Protein AF-A0A927GXX3-F1 (afdb_monomer_lite)

Secondary structure (DSSP, 8-state):
---THHHHHHHH-TT---------TTTTHHHHHHHHHHHHHHHTTSTTHHHHHHHHHHTS-PPPTT-GGGG-TTSS-EEEEEEEE-TTS-EEEEEEEEES-HHHHHHHHHHHHHHHHHTT--S--SS--HHHHHHHHHHHHHHHHTT-EE-

Organism: NCBI:txid2760804

Foldseek 3Di:
DDDPVQVVCCVVPVPDPGDDDDDPPQVVCPVVVVVVVVVVVVQVVDPPSVVVVVVVVVPDPPPDCPDPLLQDFAHDKDKDKDWDADPVRHTPDMKIKIGTRVNVVVVQVVVVVVVCVVVVQFPDDDPDDPCNGHNPVRVQVSCVVRGIDID

Sequence (151 aa):
MPTVECREHPKSHPYLKNVNVYLAWFGVFGGVMGAYNKLQHLLYRIPGYRRVMSTLLRSIPIPQRKSPDVVARDKGPTLIRAEAYAATGKLLGACNLEGHNIYYYTGEIAAWTARQLQAGNIENYGVTCPLRAFGLPALKAAHEEFGFQLN

Radius of gyration: 20.99 Å; chains: 1; bounding box: 38×41×51 Å

Structure (mmCIF, N/CA/C/O backbone):
data_AF-A0A927GXX3-F1
#
_entry.id   AF-A0A927GXX3-F1
#
loop_
_atom_site.group_PDB
_atom_site.id
_atom_site.type_symbol
_atom_site.label_atom_id
_atom_site.label_alt_id
_atom_site.label_comp_id
_atom_site.label_asym_id
_atom_site.label_entity_id
_atom_site.label_seq_id
_atom_site.pdbx_PDB_ins_code
_atom_site.Cartn_x
_atom_site.Cartn_y
_atom_site.Cartn_z
_atom_site.occupancy
_atom_site.B_iso_or_equiv
_atom_site.auth_seq_id
_atom_site.auth_comp_id
_atom_site.auth_asym_id
_atom_site.auth_atom_id
_atom_site.pdbx_PDB_model_num
ATOM 1 N N . MET A 1 1 ? -13.604 -3.722 -9.058 1.00 31.50 1 MET A N 1
ATOM 2 C CA . MET A 1 1 ? -13.564 -4.900 -8.164 1.00 31.50 1 MET A CA 1
ATOM 3 C C . MET A 1 1 ? -13.015 -4.435 -6.824 1.00 31.50 1 MET A C 1
ATOM 5 O O . MET A 1 1 ? -12.035 -3.700 -6.869 1.00 31.50 1 MET A O 1
ATOM 9 N N . PRO A 1 2 ? -13.628 -4.773 -5.676 1.00 48.97 2 PRO A N 1
ATOM 10 C CA . PRO A 1 2 ? -13.022 -4.478 -4.378 1.00 48.97 2 PRO A CA 1
ATOM 11 C C . PRO A 1 2 ? -11.699 -5.246 -4.260 1.00 48.97 2 PRO A C 1
ATOM 13 O O . PRO A 1 2 ? -11.627 -6.413 -4.652 1.00 48.97 2 PRO A O 1
ATOM 16 N N . THR A 1 3 ? -10.646 -4.583 -3.789 1.00 54.19 3 THR A N 1
ATOM 17 C CA . THR A 1 3 ? -9.330 -5.199 -3.580 1.00 54.19 3 THR A CA 1
ATOM 18 C C . THR A 1 3 ? -9.394 -6.210 -2.434 1.00 54.19 3 THR A C 1
ATOM 20 O O . THR A 1 3 ? -10.270 -6.147 -1.570 1.00 54.19 3 THR A O 1
ATOM 23 N N . VAL A 1 4 ? -8.473 -7.178 -2.426 1.00 60.75 4 VAL A N 1
ATOM 24 C CA . VAL A 1 4 ? -8.409 -8.235 -1.396 1.00 60.75 4 VAL A CA 1
ATOM 25 C C . VAL A 1 4 ? -8.319 -7.674 0.031 1.00 60.75 4 VAL A C 1
ATOM 27 O O . VAL A 1 4 ? -8.884 -8.252 0.957 1.00 60.75 4 VAL A O 1
ATOM 30 N N . GLU A 1 5 ? -7.714 -6.499 0.196 1.00 58.75 5 GLU A N 1
ATOM 31 C CA . GLU A 1 5 ? -7.588 -5.778 1.468 1.00 58.75 5 GLU A CA 1
ATOM 32 C C . GLU A 1 5 ? -8.944 -5.364 2.065 1.00 58.75 5 GLU A C 1
ATOM 34 O O . GLU A 1 5 ? -9.129 -5.433 3.282 1.00 58.75 5 GLU A O 1
ATOM 39 N N . CYS A 1 6 ? -9.938 -5.044 1.222 1.00 55.78 6 CYS A N 1
ATOM 40 C CA . CYS A 1 6 ? -11.297 -4.705 1.659 1.00 55.78 6 CYS A CA 1
ATOM 41 C C . CYS A 1 6 ? -12.001 -5.866 2.383 1.00 55.78 6 CYS A C 1
ATOM 43 O O . CYS A 1 6 ? -12.972 -5.633 3.100 1.00 55.78 6 CYS A O 1
ATOM 45 N N . ARG A 1 7 ? -11.550 -7.116 2.195 1.00 59.25 7 ARG A N 1
ATOM 46 C CA . ARG A 1 7 ? -12.126 -8.298 2.862 1.00 59.25 7 ARG A CA 1
ATOM 47 C C . ARG A 1 7 ? -11.442 -8.656 4.178 1.00 59.25 7 ARG A C 1
ATOM 49 O O . ARG A 1 7 ? -12.069 -9.305 5.012 1.00 59.25 7 ARG A O 1
ATOM 56 N N . GLU A 1 8 ? -10.189 -8.254 4.370 1.00 61.84 8 GLU A N 1
ATOM 57 C CA . GLU A 1 8 ? -9.392 -8.669 5.532 1.00 61.84 8 GLU A CA 1
ATOM 58 C C . GLU A 1 8 ? -9.396 -7.628 6.657 1.00 61.84 8 GLU A C 1
ATOM 60 O O . GLU A 1 8 ? -9.459 -8.006 7.827 1.00 61.84 8 GLU A O 1
ATOM 65 N N . HIS A 1 9 ? -9.436 -6.330 6.340 1.00 59.00 9 HIS A N 1
ATOM 66 C CA . HIS A 1 9 ? -9.528 -5.276 7.360 1.00 59.00 9 HIS A CA 1
ATOM 67 C C . HIS A 1 9 ? -10.752 -5.393 8.289 1.00 59.00 9 HIS A C 1
ATOM 69 O O . HIS A 1 9 ? -10.576 -5.253 9.499 1.00 59.00 9 HIS A O 1
ATOM 75 N N . PRO A 1 10 ? -11.969 -5.705 7.799 1.00 61.00 10 PRO A N 1
ATOM 76 C CA . PRO A 1 10 ? -13.133 -5.872 8.673 1.00 61.00 10 PRO A CA 1
ATOM 77 C C . PRO A 1 10 ? -12.999 -7.033 9.669 1.00 61.00 10 PRO A C 1
ATOM 79 O O . PRO A 1 10 ? -13.603 -6.996 10.737 1.00 61.00 10 PRO A O 1
ATOM 82 N N . LYS A 1 11 ? -12.201 -8.063 9.347 1.00 66.50 11 LYS A N 1
ATOM 83 C CA . LYS A 1 11 ? -11.976 -9.211 10.241 1.00 66.50 11 LYS A CA 1
ATOM 84 C C . LYS A 1 11 ? -11.026 -8.877 11.390 1.00 66.50 11 LYS A C 1
ATOM 86 O O . LYS A 1 11 ? -11.186 -9.423 12.474 1.00 66.50 11 LYS A O 1
ATOM 91 N N . SER A 1 12 ? -10.041 -8.008 11.158 1.00 66.44 12 SER A N 1
ATOM 92 C CA . SER A 1 12 ? -9.096 -7.560 12.191 1.00 66.44 12 SER A CA 1
ATOM 93 C C . SER A 1 12 ? -9.583 -6.323 12.953 1.00 66.44 12 SER A C 1
ATOM 95 O O . SER A 1 12 ? -9.179 -6.114 14.091 1.00 66.44 12 SER A O 1
ATOM 97 N N . HIS A 1 13 ? -10.470 -5.524 12.353 1.00 71.69 13 HIS A N 1
ATOM 98 C CA . HIS A 1 13 ? -10.991 -4.278 12.912 1.00 71.69 13 HIS A CA 1
ATOM 99 C C . HIS A 1 13 ? -12.522 -4.228 12.744 1.00 71.69 13 HIS A C 1
ATOM 101 O O . HIS A 1 13 ? -13.021 -3.594 11.814 1.00 71.69 13 HIS A O 1
ATOM 107 N N . PRO A 1 14 ? -13.303 -4.867 13.632 1.00 73.00 14 PRO A N 1
ATOM 108 C CA . PRO A 1 14 ? -14.755 -5.020 13.459 1.00 73.00 14 PRO A CA 1
ATOM 109 C C . PRO A 1 14 ? -15.542 -3.696 13.480 1.00 73.00 14 PRO A C 1
ATOM 111 O O . PRO A 1 14 ? -16.702 -3.647 13.080 1.00 73.00 14 PRO A O 1
ATOM 114 N N . TYR A 1 15 ? -14.918 -2.605 13.924 1.00 76.31 15 TYR A N 1
ATOM 115 C CA . TYR A 1 15 ? -15.481 -1.253 13.907 1.00 76.31 15 TYR A CA 1
ATOM 116 C C . TYR A 1 15 ? -15.310 -0.522 12.561 1.00 76.31 15 TYR A C 1
ATOM 118 O O . TYR A 1 15 ? -15.921 0.531 12.359 1.00 76.31 15 TYR A O 1
ATOM 126 N N . LEU A 1 16 ? -14.510 -1.056 11.628 1.00 77.19 16 LEU A N 1
ATOM 127 C CA . LEU A 1 16 ? -14.378 -0.521 10.272 1.00 77.19 16 LEU A CA 1
ATOM 128 C C . LEU A 1 16 ? -15.623 -0.876 9.454 1.00 77.19 16 LEU A C 1
ATOM 130 O O . LEU A 1 16 ? -15.811 -2.011 9.026 1.00 77.19 16 LEU A O 1
ATOM 134 N N . LYS A 1 17 ? -16.475 0.125 9.219 1.00 79.56 17 LYS A N 1
ATOM 135 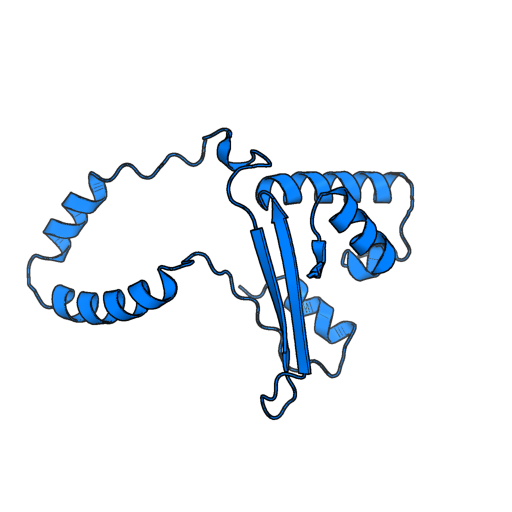C CA . LYS A 1 17 ? -17.709 -0.045 8.437 1.00 79.56 17 LYS A CA 1
ATOM 136 C C . LYS A 1 17 ? -17.451 -0.116 6.935 1.00 79.56 17 LYS A C 1
ATOM 138 O O . LYS A 1 17 ? -18.119 -0.871 6.242 1.00 79.56 17 LYS A O 1
ATOM 143 N N . ASN A 1 18 ? -16.506 0.685 6.442 1.00 80.50 18 ASN A N 1
ATOM 144 C CA . ASN A 1 18 ? -16.216 0.832 5.019 1.00 80.50 18 ASN A CA 1
ATOM 145 C C . ASN A 1 18 ? -14.703 0.899 4.798 1.00 80.50 18 ASN A C 1
ATOM 147 O O . ASN A 1 18 ? -14.007 1.611 5.520 1.00 80.50 18 ASN A O 1
ATOM 151 N N . VAL A 1 19 ? -14.217 0.206 3.767 1.00 81.75 19 VAL A N 1
ATOM 152 C CA . VAL A 1 19 ? -12.834 0.296 3.282 1.00 81.75 19 VAL A CA 1
ATOM 153 C C . VAL A 1 19 ? -12.898 0.606 1.796 1.00 81.75 19 VAL A C 1
ATOM 155 O O . VAL A 1 19 ? -13.336 -0.228 1.004 1.00 81.75 19 VAL A O 1
ATOM 158 N N . ASN A 1 20 ? -12.482 1.814 1.429 1.00 83.31 20 ASN A N 1
ATOM 159 C CA . ASN A 1 20 ? -12.490 2.277 0.048 1.00 83.31 20 ASN A CA 1
ATOM 160 C C . ASN A 1 20 ? -11.054 2.349 -0.464 1.00 83.31 20 ASN A C 1
ATOM 162 O O . ASN A 1 20 ? -10.208 2.966 0.178 1.00 83.31 20 ASN A O 1
ATOM 166 N N . VAL A 1 21 ? -10.796 1.746 -1.623 1.00 82.31 21 VAL A N 1
ATOM 167 C CA . VAL A 1 21 ? -9.486 1.788 -2.279 1.00 82.31 21 VAL A CA 1
ATOM 168 C C . VAL A 1 21 ? -9.628 2.503 -3.607 1.00 82.31 21 VAL A C 1
ATOM 170 O O . VAL A 1 21 ? -10.459 2.141 -4.443 1.00 82.31 21 VAL A O 1
ATOM 173 N N . TYR A 1 22 ? -8.802 3.525 -3.790 1.00 81.50 22 TYR A N 1
ATOM 174 C CA . TYR A 1 22 ? -8.790 4.353 -4.981 1.00 81.50 22 TYR A CA 1
ATOM 175 C C . TYR A 1 22 ? -7.434 4.227 -5.662 1.00 81.50 22 TYR A C 1
ATOM 177 O O . TYR A 1 22 ? -6.396 4.341 -5.016 1.00 81.50 22 TYR A O 1
ATOM 185 N N . LEU A 1 23 ? -7.442 4.017 -6.978 1.00 78.19 23 LEU A N 1
ATOM 186 C CA . LEU A 1 23 ? -6.232 4.076 -7.786 1.00 78.19 23 LEU A CA 1
ATOM 187 C C . LEU A 1 23 ? -6.166 5.447 -8.453 1.00 78.19 23 LEU A C 1
ATOM 189 O O . LEU A 1 23 ? -6.941 5.746 -9.365 1.00 78.19 23 LEU A O 1
ATOM 193 N N . ALA A 1 24 ? -5.230 6.280 -8.009 1.00 66.50 24 ALA A N 1
ATOM 194 C CA . ALA A 1 24 ? -4.996 7.593 -8.590 1.00 66.50 24 ALA A CA 1
ATOM 195 C C . ALA A 1 2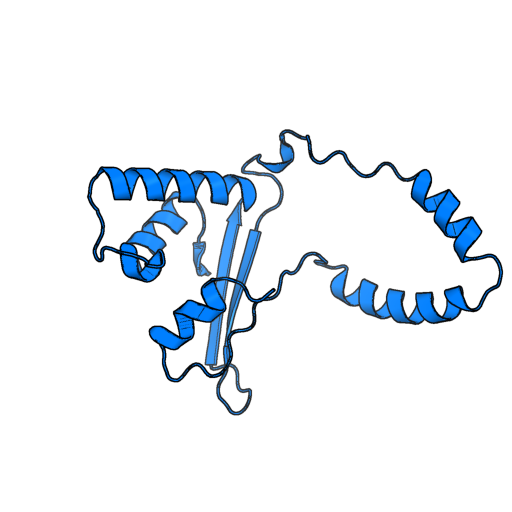4 ? -4.199 7.475 -9.902 1.00 66.50 24 ALA A C 1
ATOM 197 O O . ALA A 1 24 ? -3.080 7.963 -10.001 1.00 66.50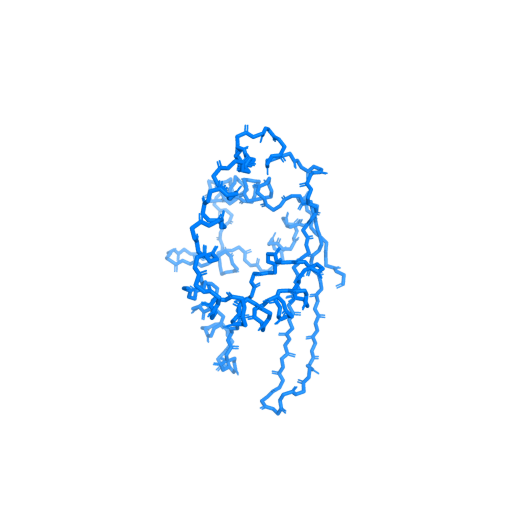 24 ALA A O 1
ATOM 198 N N . TRP A 1 25 ? -4.761 6.833 -10.935 1.00 57.84 25 TRP A N 1
ATOM 199 C CA . TRP A 1 25 ? -4.121 6.807 -12.262 1.00 57.84 25 TRP A CA 1
ATOM 200 C C . TRP A 1 25 ? -3.955 8.244 -12.790 1.00 57.84 25 TRP A C 1
ATOM 202 O O . TRP A 1 25 ? -2.929 8.598 -13.357 1.00 57.84 25 TRP A O 1
ATOM 212 N N . PHE A 1 26 ? -4.916 9.133 -12.550 1.00 51.47 26 PHE A N 1
ATOM 213 C CA . PHE A 1 26 ? -4.934 10.411 -13.261 1.00 51.47 26 PHE A CA 1
ATOM 214 C C . PHE A 1 26 ? -3.973 11.488 -12.741 1.00 51.47 26 PHE A C 1
ATOM 216 O O . PHE A 1 26 ? -3.817 12.486 -13.436 1.00 51.47 26 PHE A O 1
ATOM 223 N N . GLY A 1 27 ? -3.307 11.326 -11.591 1.00 58.69 27 GLY A N 1
ATOM 224 C CA . GLY A 1 27 ? -2.400 12.356 -11.057 1.00 58.69 27 GLY A CA 1
ATOM 225 C C . GLY A 1 27 ? -2.998 13.777 -11.144 1.00 58.69 27 GLY A C 1
ATOM 226 O O . GLY A 1 27 ? -4.166 13.990 -10.815 1.00 58.69 27 GLY A O 1
ATOM 227 N N . VAL A 1 28 ? -2.233 14.735 -11.683 1.00 51.19 28 VAL A N 1
ATOM 228 C CA . VAL A 1 28 ? -2.651 16.141 -11.921 1.00 51.19 28 VAL A CA 1
ATOM 229 C C . VAL A 1 28 ? -3.838 16.267 -12.900 1.00 51.19 28 VAL A C 1
ATOM 231 O O . VAL A 1 28 ? -4.565 17.259 -12.893 1.00 51.19 28 VAL A O 1
ATOM 234 N N . PHE A 1 29 ? -4.102 15.247 -13.719 1.00 47.81 29 PHE A N 1
ATOM 235 C CA . PHE A 1 29 ? -5.222 15.225 -14.661 1.00 47.81 29 PHE A CA 1
ATOM 236 C C . PHE A 1 29 ? -6.557 14.823 -14.027 1.00 47.81 29 PHE A C 1
ATOM 238 O O . PHE A 1 29 ? -7.571 14.883 -14.714 1.00 47.81 29 PHE A O 1
ATOM 245 N N . GLY A 1 30 ? -6.617 14.464 -12.738 1.00 52.78 30 GLY A N 1
ATOM 246 C CA . GLY A 1 30 ? -7.885 14.121 -12.074 1.00 52.78 30 GLY A CA 1
ATOM 247 C C . GLY A 1 30 ? -8.932 15.242 -12.165 1.00 52.78 30 GLY A C 1
ATOM 248 O O . GLY A 1 30 ? -10.088 14.990 -12.506 1.00 52.78 30 GLY A O 1
ATOM 249 N N . GLY A 1 31 ? -8.510 16.497 -11.966 1.00 56.12 31 GLY A N 1
ATOM 250 C CA . GLY A 1 31 ? -9.367 17.674 -12.165 1.00 56.12 31 GLY A CA 1
ATOM 251 C C . GLY A 1 31 ? -9.671 17.959 -13.642 1.00 56.12 31 GLY A C 1
ATOM 252 O O . GLY A 1 31 ? -10.804 18.292 -13.996 1.00 56.12 31 GLY A O 1
ATOM 253 N N . VAL A 1 32 ? -8.683 17.754 -14.522 1.00 55.62 32 VAL A N 1
ATOM 254 C CA . VAL A 1 32 ? -8.820 17.936 -15.979 1.00 55.62 32 VAL A CA 1
ATOM 255 C C . VAL A 1 32 ? -9.823 16.945 -16.569 1.00 55.62 32 VAL A C 1
ATOM 257 O O . VAL A 1 32 ? -10.606 17.315 -17.439 1.00 55.62 32 VAL A O 1
ATOM 260 N N . MET A 1 33 ? -9.876 15.714 -16.059 1.00 54.53 33 MET A N 1
ATOM 261 C CA . MET A 1 33 ? -10.776 14.675 -16.556 1.00 54.53 33 MET A CA 1
ATOM 262 C C . MET A 1 33 ? -12.245 14.967 -16.226 1.00 54.53 33 MET A C 1
ATOM 264 O O . MET A 1 33 ? -13.132 14.689 -17.033 1.00 54.53 33 MET A O 1
ATOM 268 N N . GLY A 1 34 ? -12.515 15.604 -15.080 1.00 59.97 34 GLY A N 1
ATOM 269 C CA . GLY A 1 34 ? -13.855 16.082 -14.728 1.00 59.97 34 GLY A CA 1
ATOM 270 C C . GLY A 1 34 ? -14.360 17.185 -15.668 1.00 59.97 34 GLY A C 1
ATOM 271 O O . GLY A 1 34 ? -15.513 17.151 -16.105 1.00 59.97 34 GLY A O 1
ATOM 272 N N . ALA A 1 35 ? -13.490 18.134 -16.029 1.00 62.97 35 ALA A N 1
ATOM 273 C CA . ALA A 1 35 ? -13.799 19.176 -17.011 1.00 62.97 35 ALA A CA 1
ATOM 274 C C . ALA A 1 35 ? -13.915 18.608 -18.438 1.00 62.97 35 ALA A C 1
ATOM 276 O O . ALA A 1 35 ? -14.845 18.953 -19.171 1.00 62.97 35 ALA A O 1
ATOM 277 N N . TYR A 1 36 ? -13.027 17.679 -18.801 1.00 64.94 36 TYR A N 1
ATOM 278 C CA . TYR A 1 36 ? -13.043 16.978 -20.081 1.00 64.94 36 TYR A CA 1
ATOM 279 C C . TYR A 1 36 ? -14.346 16.208 -20.282 1.00 64.94 36 TYR A C 1
ATOM 281 O O . TYR A 1 36 ? -14.971 16.378 -21.318 1.00 64.94 36 TYR A O 1
ATOM 289 N N . ASN A 1 37 ? -14.831 15.451 -19.292 1.00 60.50 37 ASN A N 1
ATOM 290 C CA . ASN A 1 37 ? -16.083 14.692 -19.416 1.00 60.50 37 ASN A CA 1
ATOM 291 C C . ASN A 1 37 ? -17.302 15.592 -19.687 1.00 60.50 37 ASN A C 1
ATOM 293 O O . ASN A 1 37 ? -18.160 15.246 -20.503 1.00 60.50 37 ASN A O 1
ATOM 297 N N . LYS A 1 38 ? -17.368 16.774 -19.056 1.00 66.06 38 LYS A N 1
ATOM 298 C CA . LYS A 1 38 ? -18.426 17.762 -19.333 1.00 66.06 38 LYS A CA 1
ATOM 299 C C . LYS A 1 38 ? -18.332 18.298 -20.763 1.00 66.06 38 LYS A C 1
ATOM 301 O O . LYS A 1 38 ? -19.347 18.394 -21.450 1.00 66.06 38 LYS A O 1
ATOM 306 N N . LEU A 1 39 ? -17.118 18.590 -21.229 1.00 70.12 39 LEU A N 1
ATOM 307 C CA . LEU A 1 39 ? -16.863 19.064 -22.590 1.00 70.12 39 LEU A CA 1
ATOM 308 C C . LEU A 1 39 ? -17.133 17.972 -23.642 1.00 70.12 39 LEU A C 1
ATOM 310 O O . LEU A 1 39 ? -17.707 18.235 -24.696 1.00 70.12 39 LEU A O 1
ATOM 314 N N . GLN A 1 40 ? -16.785 16.726 -23.335 1.00 66.19 40 GLN A N 1
ATOM 315 C CA . GLN A 1 40 ? -16.955 15.571 -24.208 1.00 66.19 40 GLN A CA 1
ATOM 316 C C . GLN A 1 40 ? -18.439 15.286 -24.470 1.00 66.19 40 GLN A C 1
ATOM 318 O O . GLN A 1 40 ? -18.819 14.969 -25.595 1.00 66.19 40 GLN A O 1
ATOM 323 N N . HIS A 1 41 ? -19.300 15.476 -23.465 1.00 65.81 41 HIS A N 1
ATOM 324 C CA . HIS A 1 41 ? -20.749 15.333 -23.617 1.00 65.81 41 HIS A CA 1
ATOM 325 C C . HIS A 1 41 ? -21.355 16.373 -24.582 1.00 65.81 41 HIS A C 1
ATOM 327 O O . HIS A 1 41 ? -22.316 16.077 -25.293 1.00 65.81 41 HIS A O 1
ATOM 333 N N . LEU A 1 42 ? -20.785 17.582 -24.650 1.00 71.06 42 LEU A N 1
ATOM 334 C CA . LEU A 1 42 ? -21.150 18.591 -25.652 1.00 71.06 42 LEU A CA 1
ATOM 335 C C . LEU A 1 42 ? -20.634 18.218 -27.047 1.00 71.06 42 LEU A C 1
ATOM 337 O O . LEU A 1 42 ? -21.378 18.305 -28.020 1.00 71.06 42 LEU A O 1
ATOM 341 N N . LEU A 1 43 ? -19.394 17.737 -27.144 1.00 69.81 43 LEU A N 1
ATOM 342 C CA . LEU A 1 43 ? -18.772 17.362 -28.417 1.00 69.81 43 LEU A CA 1
ATOM 343 C C . LEU A 1 43 ? -19.430 16.135 -29.068 1.00 69.81 43 LEU A C 1
ATOM 345 O O . LEU A 1 43 ? -19.549 16.077 -30.290 1.00 69.81 43 LEU A O 1
ATOM 349 N N . TYR A 1 44 ? -19.943 15.184 -28.279 1.00 70.81 44 TYR A N 1
ATOM 350 C CA . TYR A 1 44 ? -20.682 14.026 -28.801 1.00 70.81 44 TYR A CA 1
ATOM 351 C C . TYR A 1 44 ? -22.023 14.374 -29.459 1.00 70.81 44 TYR A C 1
ATOM 353 O O . TYR A 1 44 ? -22.554 13.540 -30.193 1.00 70.81 44 TYR A O 1
ATOM 361 N N . ARG A 1 45 ? -22.564 15.579 -29.233 1.00 74.00 45 ARG A N 1
ATOM 362 C CA . ARG A 1 45 ? -23.768 16.061 -29.928 1.00 74.00 45 ARG A CA 1
ATOM 363 C C . ARG A 1 45 ? -23.484 16.542 -31.353 1.00 74.00 45 ARG A C 1
ATOM 365 O O . ARG A 1 45 ? -24.431 16.746 -32.105 1.00 74.00 45 ARG A O 1
ATOM 372 N N . ILE A 1 46 ? -22.214 16.697 -31.738 1.00 78.19 46 ILE A N 1
ATOM 373 C CA . ILE A 1 46 ? -21.828 17.114 -33.088 1.00 78.19 46 ILE A CA 1
ATOM 374 C C . ILE A 1 46 ? -21.814 15.880 -34.011 1.00 78.19 46 ILE A C 1
ATOM 376 O O . ILE A 1 46 ? -21.015 14.956 -33.796 1.00 78.19 46 ILE A O 1
ATOM 380 N N . PRO A 1 47 ? -22.666 15.829 -35.052 1.00 67.75 47 PRO A N 1
ATOM 381 C CA . PRO A 1 47 ? -22.658 14.725 -36.003 1.00 67.75 47 PRO A CA 1
ATOM 382 C C . PRO A 1 47 ? -21.299 14.648 -36.717 1.00 67.75 47 PRO A C 1
ATOM 384 O O . PRO A 1 47 ? -20.768 15.645 -37.191 1.00 67.75 47 PRO A O 1
ATOM 387 N N . GLY A 1 48 ? -20.705 13.452 -36.759 1.00 76.44 48 GLY A N 1
ATOM 388 C CA . GLY A 1 48 ? -19.392 13.207 -37.379 1.00 76.44 48 GLY A CA 1
ATOM 389 C C . GLY A 1 48 ? -18.187 13.259 -36.429 1.00 76.44 48 GLY A C 1
ATOM 390 O O . GLY A 1 48 ? -17.154 12.667 -36.747 1.00 76.44 48 GLY A O 1
ATOM 391 N N . TYR A 1 49 ? -18.328 13.829 -35.224 1.00 77.38 49 TYR A N 1
ATOM 392 C CA . TYR A 1 49 ? -17.242 13.927 -34.233 1.00 77.38 49 TYR A CA 1
ATOM 393 C C . TYR A 1 49 ? -16.618 12.565 -33.892 1.00 77.38 49 TYR A C 1
ATOM 395 O O . TYR A 1 49 ? -15.396 12.413 -33.880 1.00 77.38 49 TYR A O 1
ATOM 403 N N . ARG A 1 50 ? -17.452 11.531 -33.702 1.00 68.00 50 ARG A N 1
ATOM 404 C CA . ARG A 1 50 ? -16.988 10.162 -33.412 1.00 68.00 50 ARG A CA 1
ATOM 405 C C . ARG A 1 50 ? -16.060 9.604 -34.492 1.00 68.00 50 ARG A C 1
ATOM 407 O O . ARG A 1 50 ? -15.095 8.928 -34.154 1.00 68.00 50 ARG A O 1
ATOM 414 N N . ARG A 1 51 ? -16.336 9.896 -35.767 1.00 76.69 51 ARG A N 1
ATOM 415 C CA . ARG A 1 51 ? -15.587 9.357 -36.914 1.00 76.69 51 ARG A CA 1
ATOM 416 C C . ARG A 1 51 ? -14.229 10.039 -37.064 1.00 76.69 51 ARG A C 1
ATOM 418 O O . ARG A 1 51 ? -13.222 9.368 -37.295 1.00 76.69 51 ARG A O 1
ATOM 425 N N . VAL A 1 52 ? -14.192 11.355 -36.856 1.00 79.69 52 VAL A N 1
ATOM 426 C CA . VAL A 1 52 ? -12.944 12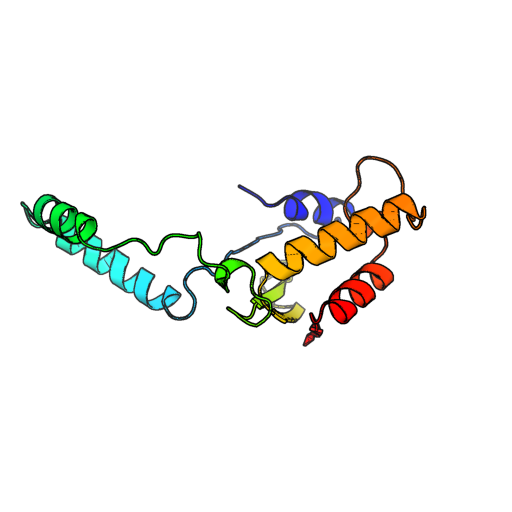.129 -36.821 1.00 79.69 52 VAL A CA 1
ATOM 427 C C . VAL A 1 52 ? -12.080 11.665 -35.650 1.00 79.69 52 VAL A C 1
ATOM 429 O O . VAL A 1 52 ? -10.925 11.297 -35.847 1.00 79.69 52 VAL A O 1
ATOM 432 N N . MET A 1 53 ? -12.660 11.564 -34.451 1.00 76.38 53 MET A N 1
ATOM 433 C CA . MET A 1 53 ? -11.907 11.188 -33.257 1.00 76.38 53 MET A CA 1
ATOM 434 C C . MET A 1 53 ? -11.399 9.741 -33.311 1.00 76.38 53 MET A C 1
ATOM 436 O O . MET A 1 53 ? -10.256 9.484 -32.952 1.00 76.38 53 MET A O 1
ATOM 440 N N . SER A 1 54 ? -12.182 8.795 -33.845 1.00 74.25 54 SER A N 1
ATOM 441 C CA . SER A 1 54 ? -11.713 7.415 -34.037 1.00 74.25 54 SER A CA 1
ATOM 442 C C . SER A 1 54 ? -10.542 7.305 -35.012 1.00 74.25 54 SER A C 1
ATOM 444 O O . SER A 1 54 ? -9.731 6.394 -34.890 1.00 74.25 54 SER A O 1
ATOM 446 N N . THR A 1 55 ? -10.452 8.218 -35.981 1.00 79.56 55 THR A N 1
ATOM 447 C CA . THR A 1 55 ? -9.348 8.247 -36.947 1.00 79.56 55 THR A CA 1
ATOM 448 C C . THR A 1 55 ? -8.105 8.852 -36.301 1.00 79.56 55 THR A C 1
ATOM 450 O O . THR A 1 55 ? -7.031 8.268 -36.391 1.00 79.56 55 THR A O 1
ATOM 453 N N . LEU A 1 56 ? -8.276 9.947 -35.552 1.00 77.25 56 LEU A N 1
ATOM 454 C CA . LEU A 1 56 ? -7.199 10.616 -34.820 1.00 77.25 56 LEU A CA 1
ATOM 455 C C . LEU A 1 56 ? -6.570 9.716 -33.743 1.00 77.25 56 LEU A C 1
ATOM 457 O O . LEU A 1 56 ? -5.351 9.658 -33.611 1.00 77.25 56 LEU A O 1
ATOM 461 N N . LEU A 1 57 ? -7.398 8.982 -32.993 1.00 74.44 57 LEU A N 1
ATOM 462 C CA . LEU A 1 57 ? -6.941 8.086 -31.927 1.00 74.44 57 LEU A CA 1
ATOM 463 C C . LEU A 1 57 ? -6.187 6.858 -32.461 1.00 74.44 57 LEU A C 1
ATOM 465 O O . LEU A 1 57 ? -5.319 6.343 -31.766 1.00 74.44 57 LEU A O 1
ATOM 469 N N . ARG A 1 58 ? -6.472 6.400 -33.690 1.00 70.44 58 ARG A N 1
ATOM 470 C CA . ARG A 1 58 ? -5.742 5.282 -34.326 1.00 70.44 58 ARG A CA 1
ATOM 471 C C . ARG A 1 58 ? -4.295 5.633 -34.667 1.00 70.44 58 ARG A C 1
ATOM 473 O O . ARG A 1 58 ? -3.457 4.741 -34.711 1.00 70.44 58 ARG A O 1
ATOM 480 N N . SER A 1 59 ? -4.015 6.910 -34.908 1.00 69.88 59 SER A N 1
ATOM 481 C CA . SER A 1 59 ? -2.676 7.429 -35.206 1.00 69.88 59 SER A CA 1
ATOM 482 C C . SER A 1 59 ? -1.839 7.743 -33.966 1.00 69.88 59 SER A C 1
ATOM 484 O O . SER A 1 59 ? -0.658 8.043 -34.107 1.00 69.88 59 SER A O 1
ATOM 486 N N . ILE A 1 60 ? -2.411 7.678 -32.758 1.00 71.25 60 ILE A N 1
ATOM 487 C CA . ILE A 1 60 ? -1.643 7.874 -31.528 1.00 71.25 60 ILE A CA 1
ATOM 488 C C . ILE A 1 60 ? -0.936 6.554 -31.205 1.00 71.25 60 ILE A C 1
ATOM 490 O O . ILE A 1 60 ? -1.615 5.569 -30.900 1.00 71.25 60 ILE A O 1
ATOM 494 N N . PRO A 1 61 ? 0.408 6.499 -31.248 1.00 59.88 61 PRO A N 1
ATOM 495 C CA . PRO A 1 61 ? 1.124 5.319 -30.804 1.00 59.88 61 PRO A CA 1
ATOM 496 C C . PRO A 1 61 ? 0.861 5.150 -29.309 1.00 59.88 61 PRO A C 1
ATOM 498 O O . PRO A 1 61 ? 1.313 5.945 -28.486 1.00 59.88 61 PRO A O 1
ATOM 501 N N . ILE A 1 62 ? 0.098 4.117 -28.948 1.00 62.12 62 ILE A N 1
ATOM 502 C CA . ILE A 1 62 ? -0.006 3.700 -27.552 1.00 62.12 62 ILE A CA 1
ATOM 503 C C . ILE A 1 62 ? 1.404 3.244 -27.165 1.00 62.12 62 ILE A C 1
ATOM 505 O O . ILE A 1 62 ? 1.906 2.305 -27.795 1.00 62.12 62 ILE A O 1
ATOM 509 N N . PRO A 1 63 ? 2.067 3.886 -26.186 1.00 56.06 63 PRO A N 1
ATOM 510 C CA . PRO A 1 63 ? 3.401 3.477 -25.783 1.00 56.06 63 PRO A CA 1
ATOM 511 C C . PRO A 1 63 ? 3.367 1.991 -25.426 1.00 56.06 63 PRO A C 1
ATOM 513 O O . PRO A 1 63 ? 2.575 1.542 -24.592 1.00 56.06 63 PRO A O 1
ATOM 516 N N . GLN A 1 64 ? 4.186 1.209 -26.128 1.00 53.66 64 GLN A N 1
ATOM 517 C CA . GLN A 1 64 ? 4.310 -0.223 -25.896 1.00 53.66 64 GLN A CA 1
ATOM 518 C C . GLN A 1 64 ? 4.762 -0.417 -24.445 1.00 53.66 64 GLN A C 1
ATOM 520 O O . GLN A 1 64 ? 5.844 0.020 -24.061 1.00 53.66 64 GLN A O 1
ATOM 525 N N . ARG A 1 65 ? 3.953 -1.111 -23.635 1.00 55.50 65 ARG A N 1
ATOM 526 C CA . ARG A 1 65 ? 4.236 -1.445 -22.221 1.00 55.50 65 ARG A CA 1
ATOM 527 C C . ARG A 1 65 ? 5.437 -2.396 -22.026 1.00 55.50 65 ARG A C 1
ATOM 529 O O . ARG A 1 65 ? 5.564 -3.007 -20.975 1.00 55.50 65 ARG A O 1
ATOM 536 N N . LYS A 1 66 ? 6.294 -2.555 -23.039 1.00 57.25 66 LYS A N 1
ATOM 537 C CA . LYS A 1 66 ? 7.473 -3.434 -23.053 1.00 57.25 66 LYS A CA 1
ATOM 538 C C . LYS A 1 66 ? 8.789 -2.676 -22.835 1.00 57.25 66 LYS A C 1
ATOM 540 O O . LYS A 1 66 ? 9.844 -3.224 -23.135 1.00 57.25 66 LYS A O 1
ATOM 545 N N . SER A 1 67 ? 8.754 -1.428 -22.359 1.00 67.12 67 SER A N 1
ATOM 546 C CA . SER A 1 67 ? 10.002 -0.752 -21.992 1.00 67.12 67 SER A CA 1
ATOM 547 C C . SER A 1 67 ? 10.567 -1.381 -20.710 1.00 67.12 67 SER A C 1
ATOM 549 O O . SER A 1 67 ? 9.802 -1.545 -19.754 1.00 67.12 67 SER A O 1
ATOM 551 N N . PRO A 1 68 ? 11.877 -1.683 -20.642 1.00 75.44 68 PRO A N 1
ATOM 552 C CA . PRO A 1 68 ? 12.568 -2.021 -19.394 1.00 75.44 68 PRO A CA 1
ATOM 553 C C . PRO A 1 68 ? 12.290 -1.013 -18.267 1.00 75.44 68 PRO A C 1
ATOM 555 O O . PRO A 1 68 ? 12.288 -1.373 -17.093 1.00 75.44 68 PRO A O 1
ATOM 558 N N . ASP A 1 69 ? 11.958 0.229 -18.630 1.00 77.94 69 ASP A N 1
ATOM 559 C CA . ASP A 1 69 ? 11.586 1.293 -17.697 1.00 77.94 69 ASP A CA 1
ATOM 560 C C . ASP A 1 69 ? 10.346 0.982 -16.848 1.00 77.94 69 ASP A C 1
ATOM 562 O O . ASP A 1 69 ? 10.197 1.553 -15.772 1.00 77.94 69 ASP A O 1
ATOM 566 N N . VAL A 1 70 ? 9.445 0.100 -17.302 1.00 81.56 70 VAL A N 1
ATOM 567 C CA . VAL A 1 70 ? 8.197 -0.212 -16.575 1.00 81.56 70 VAL A CA 1
ATOM 568 C C . VAL A 1 70 ? 8.491 -0.817 -15.204 1.00 81.56 70 VAL A C 1
ATOM 570 O O . VAL A 1 70 ? 7.749 -0.568 -14.255 1.00 81.56 70 VAL A O 1
ATOM 573 N N . VAL A 1 71 ? 9.582 -1.575 -15.105 1.00 82.94 71 VAL A N 1
ATOM 574 C CA . VAL A 1 71 ? 10.032 -2.244 -13.879 1.00 82.94 71 VAL A CA 1
ATOM 575 C C . VAL A 1 71 ? 11.342 -1.665 -13.355 1.00 82.94 71 VAL A C 1
ATOM 577 O O . VAL A 1 71 ? 11.925 -2.222 -12.437 1.00 82.94 71 VAL A O 1
ATOM 580 N N . ALA A 1 72 ? 11.841 -0.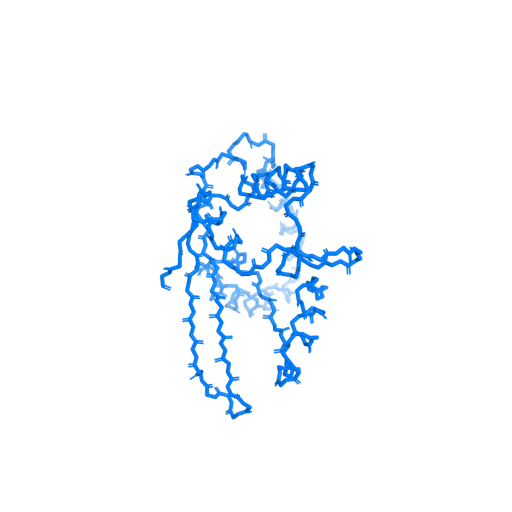569 -13.924 1.00 87.62 72 ALA A N 1
ATOM 581 C CA . ALA A 1 72 ? 13.045 0.068 -13.415 1.00 87.62 72 ALA A CA 1
ATOM 582 C C . ALA A 1 72 ? 12.740 0.754 -12.076 1.00 87.62 72 ALA A C 1
ATOM 584 O O . ALA A 1 72 ? 11.783 1.525 -11.979 1.00 87.62 72 ALA A O 1
ATOM 585 N N . ARG A 1 73 ? 13.571 0.494 -11.056 1.00 88.44 73 ARG A N 1
ATOM 586 C CA . ARG A 1 73 ? 13.399 1.006 -9.686 1.00 88.44 73 ARG A CA 1
ATOM 587 C C . ARG A 1 73 ? 13.146 2.515 -9.671 1.00 88.44 73 ARG A C 1
ATOM 589 O O . ARG A 1 73 ? 12.130 2.962 -9.153 1.00 88.44 73 ARG A O 1
ATOM 596 N N . ASP A 1 74 ? 13.997 3.283 -10.344 1.00 87.88 74 ASP A N 1
ATOM 597 C CA . ASP A 1 74 ? 13.997 4.752 -10.270 1.00 87.88 74 ASP A CA 1
ATOM 598 C C . ASP A 1 74 ? 13.005 5.434 -11.231 1.00 87.88 74 ASP A C 1
ATOM 600 O O . ASP A 1 74 ? 13.065 6.646 -11.455 1.00 87.88 74 ASP A O 1
ATOM 604 N N . LYS A 1 75 ? 12.088 4.678 -11.848 1.00 86.00 75 LYS A N 1
ATOM 605 C CA . LYS A 1 75 ? 11.105 5.212 -12.802 1.00 86.00 75 LYS A CA 1
ATOM 606 C C . LYS A 1 75 ? 9.710 5.237 -12.201 1.00 86.00 75 LYS A C 1
ATOM 608 O O . LYS A 1 75 ? 9.148 4.190 -11.924 1.00 86.00 75 LYS A O 1
ATOM 613 N N . GLY A 1 76 ? 9.101 6.418 -12.106 1.00 79.88 76 GLY A N 1
ATOM 614 C CA . GLY A 1 76 ? 7.712 6.549 -11.657 1.00 79.88 76 GLY A CA 1
ATOM 615 C C . GLY A 1 76 ? 7.572 6.281 -10.156 1.00 79.88 76 GLY A C 1
ATOM 616 O O . GLY A 1 76 ? 7.169 5.180 -9.782 1.00 79.88 76 GLY A O 1
ATOM 617 N N . PRO A 1 77 ? 7.920 7.258 -9.299 1.00 87.31 77 PRO A N 1
ATOM 618 C CA . PRO A 1 77 ? 7.791 7.105 -7.855 1.00 87.31 77 PRO A CA 1
ATOM 619 C C . PRO A 1 77 ? 6.335 6.853 -7.461 1.00 87.31 77 PRO A C 1
ATOM 621 O O . PRO A 1 77 ? 5.397 7.293 -8.132 1.00 87.31 77 PRO A O 1
ATOM 624 N N . THR A 1 78 ? 6.164 6.146 -6.353 1.00 89.94 78 THR A N 1
ATOM 625 C CA . THR A 1 78 ? 4.864 5.742 -5.833 1.00 89.94 78 THR A CA 1
ATOM 626 C C . THR A 1 78 ? 4.532 6.549 -4.589 1.00 89.94 78 THR A C 1
ATOM 628 O O . THR A 1 78 ? 5.361 6.688 -3.695 1.00 89.94 78 THR A O 1
ATOM 631 N N . LEU A 1 79 ? 3.290 7.024 -4.519 1.00 91.00 79 LEU A N 1
ATOM 632 C CA . LEU A 1 79 ? 2.692 7.593 -3.318 1.00 91.00 79 LEU A CA 1
ATOM 633 C C . LEU A 1 79 ? 1.407 6.825 -3.011 1.00 91.00 79 LEU A C 1
ATOM 635 O O . LEU A 1 79 ? 0.492 6.773 -3.835 1.00 91.00 79 LEU A O 1
ATOM 639 N N . ILE A 1 80 ? 1.337 6.250 -1.818 1.00 90.69 80 ILE A N 1
ATOM 640 C CA . ILE A 1 80 ? 0.143 5.615 -1.266 1.00 90.69 80 ILE A CA 1
ATOM 641 C C . ILE A 1 80 ? -0.286 6.450 -0.068 1.00 90.69 80 ILE A C 1
ATOM 643 O O . ILE A 1 80 ? 0.526 6.774 0.788 1.00 90.69 80 ILE A O 1
ATOM 647 N N . ARG A 1 81 ? -1.567 6.799 0.007 1.00 91.50 81 ARG A N 1
ATOM 648 C CA . ARG A 1 81 ? -2.125 7.546 1.134 1.00 91.50 81 ARG A CA 1
ATOM 649 C C . ARG A 1 81 ? -3.247 6.742 1.758 1.00 91.50 81 ARG A C 1
ATOM 651 O O . ARG A 1 81 ? -4.166 6.323 1.054 1.00 91.50 81 ARG A O 1
ATOM 658 N N . ALA A 1 82 ? -3.170 6.548 3.066 1.00 90.88 82 ALA A N 1
ATOM 659 C CA . ALA A 1 82 ? -4.229 5.929 3.845 1.00 90.88 82 ALA A CA 1
ATOM 660 C C . ALA A 1 82 ? -4.851 6.973 4.770 1.00 90.88 82 ALA A C 1
ATOM 662 O O . ALA A 1 82 ? -4.144 7.750 5.406 1.00 90.88 82 ALA A O 1
ATOM 663 N N . GLU A 1 83 ? -6.180 6.989 4.843 1.00 92.44 83 GLU A N 1
ATOM 664 C CA . GLU A 1 83 ? -6.943 7.921 5.671 1.00 92.44 83 GLU A CA 1
ATOM 665 C C . GLU A 1 83 ? -8.000 7.159 6.466 1.00 92.44 83 GLU A C 1
ATOM 667 O O . GLU A 1 83 ? -8.725 6.318 5.930 1.00 92.44 83 GLU A O 1
ATOM 672 N N . ALA A 1 84 ? -8.102 7.472 7.754 1.00 91.38 84 ALA A N 1
ATOM 673 C CA . ALA A 1 84 ? -9.097 6.915 8.654 1.00 91.38 84 ALA A CA 1
ATOM 674 C C . ALA A 1 84 ? -10.110 7.995 9.029 1.00 91.38 84 ALA A C 1
ATOM 676 O O . ALA A 1 84 ? -9.737 9.081 9.472 1.00 91.38 84 ALA A O 1
ATOM 677 N N . TYR A 1 85 ? -11.398 7.684 8.900 1.00 89.12 85 TYR A N 1
ATOM 678 C CA . TYR A 1 85 ? -12.491 8.608 9.190 1.00 89.12 85 TYR A CA 1
ATOM 679 C C . TYR A 1 85 ? -13.414 8.059 10.278 1.00 89.12 85 TYR A C 1
ATOM 681 O O . TYR A 1 85 ? -13.692 6.862 10.342 1.00 89.12 85 TYR A O 1
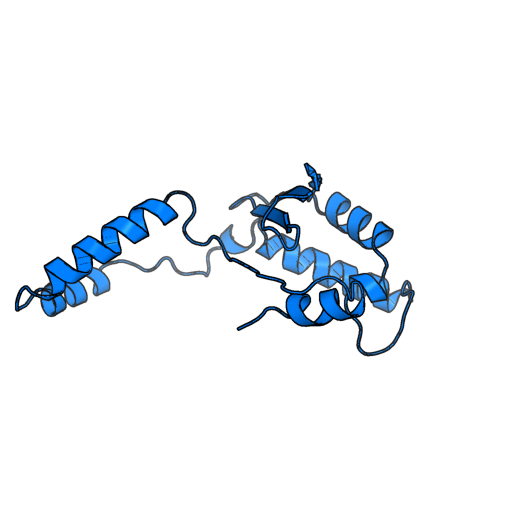ATOM 689 N N . ALA A 1 86 ? -13.931 8.955 11.115 1.00 89.25 86 ALA A N 1
ATOM 690 C CA . ALA A 1 86 ? -15.013 8.665 12.041 1.00 89.25 86 ALA A CA 1
ATOM 691 C C . ALA A 1 86 ? -16.329 8.445 11.283 1.00 89.25 86 ALA A C 1
ATOM 693 O O . ALA A 1 86 ? -16.503 8.914 10.158 1.00 89.25 86 ALA A O 1
ATOM 694 N N . ALA A 1 87 ? -17.313 7.827 11.943 1.00 87.44 87 ALA A N 1
ATOM 695 C CA . ALA A 1 87 ? -18.657 7.661 11.381 1.00 87.44 87 ALA A CA 1
ATOM 696 C C . ALA A 1 87 ? -19.336 8.998 11.013 1.00 87.44 87 ALA A C 1
ATOM 698 O O . ALA A 1 87 ? -20.210 9.024 10.155 1.00 87.44 87 ALA A O 1
ATOM 699 N N . THR A 1 88 ? -18.915 10.103 11.636 1.00 89.25 88 THR A N 1
ATOM 700 C CA . THR A 1 88 ? -19.375 11.470 11.348 1.00 89.25 88 THR A CA 1
ATOM 701 C C . THR A 1 88 ? -18.721 12.092 10.108 1.00 89.25 88 THR A C 1
ATOM 703 O O . THR A 1 88 ? -19.030 13.229 9.771 1.00 89.25 88 THR A O 1
ATOM 706 N N . GLY A 1 89 ? -17.787 11.393 9.451 1.00 86.75 89 GLY A N 1
ATOM 707 C CA . GLY A 1 89 ? -16.994 11.916 8.333 1.00 86.75 89 GLY A CA 1
ATOM 708 C C . GLY A 1 89 ? -15.777 12.747 8.754 1.00 86.75 89 GLY A C 1
ATOM 709 O O . GLY A 1 89 ? -15.060 13.257 7.898 1.00 86.75 89 GLY A O 1
ATOM 710 N N . LYS A 1 90 ? -15.502 12.881 10.058 1.00 91.25 90 LYS A N 1
ATOM 711 C CA . LYS A 1 90 ? -14.302 13.567 10.565 1.00 91.25 90 LYS A CA 1
ATOM 712 C C . LYS A 1 90 ? -13.046 12.727 10.308 1.00 91.25 90 LYS A C 1
ATOM 714 O O . LYS A 1 90 ? -13.018 11.564 10.701 1.00 91.25 90 LYS A O 1
ATOM 719 N N . LEU A 1 91 ? -12.003 13.316 9.720 1.00 92.12 91 LEU A N 1
ATOM 720 C CA . LEU A 1 91 ? -10.690 12.673 9.588 1.00 92.12 91 LEU A CA 1
ATOM 721 C C . LEU A 1 91 ? -10.090 12.430 10.984 1.00 92.12 91 LEU A C 1
ATOM 723 O O . LEU A 1 91 ? -9.976 13.356 11.787 1.00 92.12 91 LEU A O 1
ATOM 727 N N . LEU A 1 92 ? -9.746 11.177 11.273 1.00 93.62 92 LEU A N 1
ATOM 728 C CA . LEU A 1 92 ? -9.123 10.736 12.523 1.00 93.62 92 LEU A CA 1
ATOM 729 C C . LEU A 1 92 ? -7.603 10.639 12.402 1.00 93.62 92 LEU A C 1
ATOM 731 O O . LEU A 1 92 ? -6.901 10.866 13.381 1.00 93.62 92 LEU A O 1
ATOM 735 N N . GLY A 1 93 ? -7.103 10.315 11.213 1.00 92.94 93 GLY A N 1
ATOM 736 C CA . GLY A 1 93 ? -5.677 10.212 10.945 1.00 92.94 93 GLY A CA 1
ATOM 737 C C . GLY A 1 93 ? -5.409 9.905 9.481 1.00 92.94 93 GLY A C 1
ATOM 738 O O . GLY A 1 93 ? -6.289 9.416 8.770 1.00 92.94 93 GLY A O 1
ATOM 739 N N . ALA A 1 94 ? -4.194 10.202 9.044 1.00 93.38 94 ALA A N 1
ATOM 740 C CA . ALA A 1 94 ? -3.709 9.881 7.715 1.00 93.38 94 ALA A CA 1
ATOM 741 C C . ALA A 1 94 ? -2.219 9.541 7.783 1.00 93.38 94 ALA A C 1
ATOM 743 O O . ALA A 1 94 ? -1.518 10.045 8.659 1.00 93.38 94 ALA A O 1
ATOM 744 N N . CYS A 1 95 ? -1.751 8.713 6.859 1.00 92.12 95 CYS A N 1
ATOM 745 C CA . CYS A 1 95 ? -0.330 8.485 6.634 1.00 92.12 95 CYS A CA 1
ATOM 746 C C . CYS A 1 95 ? -0.041 8.404 5.138 1.00 92.12 95 CYS A C 1
ATOM 748 O O . CYS A 1 95 ? -0.896 7.983 4.347 1.00 92.12 95 CYS A O 1
ATOM 750 N N . ASN A 1 96 ? 1.172 8.806 4.767 1.00 92.62 96 ASN A N 1
ATOM 751 C CA . ASN A 1 96 ? 1.683 8.645 3.419 1.00 92.62 96 ASN A CA 1
ATOM 752 C C . ASN A 1 96 ? 2.767 7.573 3.431 1.00 92.62 96 ASN A C 1
ATOM 754 O O . ASN A 1 96 ? 3.618 7.538 4.311 1.00 92.62 96 ASN A O 1
ATOM 758 N N . LEU A 1 97 ? 2.727 6.690 2.446 1.00 91.69 97 LEU A N 1
ATOM 759 C CA . LEU A 1 97 ? 3.786 5.746 2.165 1.00 91.69 97 LEU A CA 1
ATOM 760 C C . LEU A 1 97 ? 4.362 6.103 0.798 1.00 91.69 97 LEU A C 1
ATOM 762 O O . LEU A 1 97 ? 3.679 6.011 -0.226 1.00 91.69 97 LEU A O 1
ATOM 766 N N . GLU A 1 98 ? 5.612 6.536 0.801 1.00 92.94 98 GLU A N 1
ATOM 767 C CA . GLU A 1 98 ? 6.332 6.970 -0.390 1.00 92.94 98 GLU A CA 1
ATOM 768 C C . GLU A 1 98 ? 7.423 5.969 -0.727 1.00 92.94 98 GLU A C 1
ATOM 770 O O . GLU A 1 98 ? 8.058 5.407 0.163 1.00 92.94 98 GLU A O 1
ATOM 775 N N . GLY A 1 99 ? 7.647 5.744 -2.017 1.00 92.31 99 GLY A N 1
ATOM 776 C CA . GLY A 1 99 ? 8.685 4.835 -2.467 1.00 92.31 99 GLY A CA 1
ATOM 777 C C . GLY A 1 99 ? 8.934 4.914 -3.962 1.00 92.31 99 GLY A C 1
ATOM 778 O O . GLY A 1 99 ? 8.427 5.779 -4.680 1.00 92.31 99 GLY A O 1
ATOM 779 N N . HIS A 1 100 ? 9.745 3.985 -4.443 1.00 92.94 100 HIS A N 1
ATOM 780 C CA . HIS A 1 100 ? 10.123 3.900 -5.846 1.00 92.94 100 HIS A CA 1
ATOM 781 C C . HIS A 1 100 ? 9.012 3.255 -6.703 1.00 92.94 100 HIS A C 1
ATOM 783 O O . HIS A 1 100 ? 7.861 3.141 -6.279 1.00 92.94 100 HIS A O 1
ATOM 789 N N . ASN A 1 101 ? 9.335 2.810 -7.918 1.00 91.56 101 ASN A N 1
ATOM 790 C CA . ASN A 1 101 ? 8.388 2.147 -8.821 1.00 91.56 101 ASN A CA 1
ATOM 791 C C . ASN A 1 101 ? 7.618 0.989 -8.143 1.00 91.56 101 ASN A C 1
ATOM 793 O O . ASN A 1 101 ? 8.238 0.057 -7.618 1.00 91.56 101 ASN A O 1
ATOM 797 N N . ILE A 1 102 ? 6.278 1.020 -8.191 1.00 90.19 102 ILE A N 1
ATOM 798 C CA . ILE A 1 102 ? 5.414 0.009 -7.550 1.00 90.19 102 ILE A CA 1
ATOM 799 C C . ILE A 1 102 ? 5.528 -1.386 -8.183 1.00 90.19 102 ILE A C 1
ATOM 801 O O . ILE A 1 102 ? 5.373 -2.394 -7.496 1.00 90.19 102 ILE A O 1
ATOM 805 N N . TYR A 1 103 ? 5.815 -1.486 -9.482 1.00 89.94 103 TYR A N 1
ATOM 806 C CA . TYR A 1 103 ? 5.973 -2.775 -10.158 1.00 89.94 103 TYR A CA 1
ATOM 807 C C . TYR A 1 103 ? 7.293 -3.443 -9.788 1.00 89.94 103 TYR A C 1
ATOM 809 O O . TYR A 1 103 ? 7.296 -4.642 -9.516 1.00 89.94 103 TYR A O 1
ATOM 817 N N . TYR A 1 104 ? 8.383 -2.670 -9.707 1.00 91.81 104 TYR A N 1
ATOM 818 C CA . TYR A 1 104 ? 9.646 -3.167 -9.154 1.00 91.81 104 TYR A CA 1
ATOM 819 C C . TYR A 1 104 ? 9.433 -3.658 -7.714 1.00 91.81 104 TYR A C 1
ATOM 821 O O . TYR A 1 104 ? 9.748 -4.799 -7.389 1.00 91.81 104 TYR A O 1
ATOM 829 N N . TYR A 1 105 ? 8.783 -2.835 -6.883 1.00 92.94 105 TYR A N 1
ATOM 830 C CA . TYR A 1 105 ? 8.439 -3.180 -5.503 1.00 92.94 105 TYR A CA 1
ATOM 831 C C . TYR A 1 105 ? 7.622 -4.474 -5.384 1.00 92.94 105 TYR A C 1
ATOM 833 O O . TYR A 1 105 ? 7.895 -5.308 -4.526 1.00 92.94 105 TYR A O 1
ATOM 841 N N . THR A 1 106 ? 6.635 -4.664 -6.264 1.00 91.56 106 THR A N 1
ATOM 842 C CA . THR A 1 106 ? 5.773 -5.854 -6.256 1.00 91.56 106 THR A CA 1
ATOM 843 C C . THR A 1 106 ? 6.587 -7.135 -6.459 1.00 91.56 106 THR A C 1
ATOM 845 O O . THR A 1 106 ? 6.307 -8.146 -5.816 1.00 91.56 106 THR A O 1
ATOM 848 N N . GLY A 1 107 ? 7.608 -7.096 -7.321 1.00 92.75 107 GLY A N 1
ATOM 849 C CA . GLY A 1 107 ? 8.535 -8.214 -7.498 1.00 92.75 107 GLY A CA 1
ATOM 850 C C . GLY A 1 107 ? 9.345 -8.497 -6.233 1.00 92.75 107 GLY A C 1
ATOM 851 O O . GLY A 1 107 ? 9.383 -9.638 -5.768 1.00 92.75 107 GLY A O 1
ATOM 852 N N . GLU A 1 108 ? 9.924 -7.453 -5.639 1.00 94.50 108 GLU A N 1
ATOM 853 C CA . GLU A 1 108 ? 10.753 -7.565 -4.434 1.00 94.50 108 GLU A CA 1
ATOM 854 C C . GLU A 1 108 ? 9.971 -8.116 -3.236 1.00 94.50 108 GLU A C 1
ATOM 856 O O . GLU A 1 108 ? 10.405 -9.082 -2.605 1.00 94.50 108 GLU A O 1
ATOM 861 N N . ILE A 1 109 ? 8.777 -7.581 -2.956 1.00 94.56 109 ILE A N 1
ATOM 862 C CA . ILE A 1 109 ? 7.974 -8.039 -1.817 1.00 94.56 109 ILE A CA 1
ATOM 863 C C . ILE A 1 109 ? 7.439 -9.463 -2.022 1.00 94.56 109 ILE A C 1
ATOM 865 O O . ILE A 1 109 ? 7.327 -10.228 -1.061 1.00 94.56 109 ILE A O 1
ATOM 869 N N . ALA A 1 110 ? 7.157 -9.867 -3.265 1.00 94.12 110 ALA A N 1
ATOM 870 C CA . ALA A 1 110 ? 6.765 -11.241 -3.571 1.00 94.12 110 ALA A CA 1
ATOM 871 C C . ALA A 1 110 ? 7.934 -12.213 -3.345 1.00 94.12 110 ALA A C 1
ATOM 873 O O . ALA A 1 110 ? 7.755 -13.268 -2.732 1.00 94.12 110 ALA A O 1
ATOM 874 N N . ALA A 1 111 ? 9.142 -11.837 -3.775 1.00 95.69 111 ALA A N 1
ATOM 875 C CA . ALA A 1 111 ? 10.353 -12.615 -3.539 1.00 95.69 111 ALA A CA 1
ATOM 876 C C . ALA A 1 111 ? 10.697 -12.709 -2.044 1.00 95.69 111 ALA A C 1
ATOM 878 O O . ALA A 1 111 ? 11.051 -13.785 -1.560 1.00 95.69 111 ALA A O 1
ATOM 879 N N . TRP A 1 112 ? 10.559 -11.609 -1.300 1.00 95.75 112 TRP A N 1
ATOM 880 C CA . TRP A 1 112 ? 10.709 -11.588 0.155 1.00 95.75 112 TRP A CA 1
ATOM 881 C C . TRP A 1 112 ? 9.713 -12.525 0.838 1.00 95.75 112 TRP A C 1
ATOM 883 O O . TRP A 1 112 ? 10.111 -13.360 1.646 1.00 95.75 112 TRP A O 1
ATOM 893 N N . THR A 1 113 ? 8.437 -12.458 0.447 1.00 94.12 113 THR A N 1
ATOM 894 C CA . THR A 1 113 ? 7.387 -13.342 0.974 1.00 94.12 113 THR A CA 1
ATOM 895 C C . THR A 1 113 ? 7.782 -14.806 0.774 1.00 94.12 113 THR A C 1
ATOM 897 O O . THR A 1 113 ? 7.765 -15.581 1.726 1.00 94.12 113 THR A O 1
ATOM 900 N N . ALA A 1 114 ? 8.203 -15.191 -0.435 1.00 94.69 114 ALA A N 1
ATOM 901 C CA . ALA A 1 114 ? 8.630 -16.560 -0.725 1.00 94.69 114 ALA A CA 1
ATOM 902 C C . ALA A 1 114 ? 9.812 -17.012 0.154 1.00 94.69 114 ALA A C 1
ATOM 904 O O . ALA A 1 114 ? 9.790 -18.125 0.679 1.00 94.69 114 ALA A O 1
ATOM 905 N N . ARG A 1 115 ? 10.807 -16.137 0.364 1.00 95.31 115 ARG A N 1
ATOM 906 C CA . ARG A 1 115 ? 11.953 -16.399 1.251 1.00 95.31 115 ARG A CA 1
ATOM 907 C C . ARG A 1 115 ? 11.522 -16.603 2.707 1.00 95.31 115 ARG A C 1
ATOM 909 O O . ARG A 1 115 ? 11.961 -17.562 3.334 1.00 95.31 115 ARG A O 1
ATOM 916 N N . GLN A 1 116 ? 10.628 -15.761 3.225 1.00 94.62 116 GLN A N 1
ATOM 917 C CA . GLN A 1 116 ? 10.112 -15.891 4.593 1.00 94.62 116 GLN A CA 1
ATOM 918 C C . GLN A 1 116 ? 9.312 -17.180 4.786 1.00 94.62 116 GLN A C 1
ATOM 920 O O . GLN A 1 116 ? 9.495 -17.872 5.787 1.00 94.62 116 GLN A O 1
ATOM 925 N N . LEU A 1 117 ? 8.476 -17.538 3.805 1.00 92.69 117 LEU A N 1
ATOM 926 C CA . LEU A 1 117 ? 7.727 -18.793 3.827 1.00 92.69 117 LEU A CA 1
ATOM 927 C C . LEU A 1 117 ? 8.670 -20.005 3.824 1.00 92.69 117 LEU A C 1
ATOM 929 O O . LEU A 1 117 ? 8.474 -20.934 4.603 1.00 92.69 117 LEU A O 1
ATOM 933 N N . GLN A 1 118 ? 9.710 -19.985 2.983 1.00 95.25 118 GLN A N 1
ATOM 934 C CA . GLN A 1 118 ? 10.706 -21.056 2.909 1.00 95.25 118 GLN A CA 1
ATOM 935 C C . GLN A 1 118 ? 11.501 -21.205 4.214 1.00 95.25 118 GLN A C 1
ATOM 937 O O . GLN A 1 118 ? 11.798 -22.325 4.621 1.00 95.25 118 GLN A O 1
ATOM 942 N N . ALA A 1 119 ? 11.829 -20.092 4.873 1.00 94.06 119 ALA A N 1
ATOM 943 C CA . ALA A 1 119 ? 12.538 -20.082 6.150 1.00 94.06 119 ALA A CA 1
ATOM 944 C C . ALA A 1 119 ? 11.660 -20.487 7.351 1.00 94.06 119 ALA A C 1
ATOM 946 O O . ALA A 1 119 ? 12.179 -20.649 8.452 1.00 94.06 119 ALA A O 1
ATOM 947 N N . GLY A 1 120 ? 10.342 -20.636 7.167 1.00 91.50 120 GLY A N 1
ATOM 948 C CA . GLY A 1 120 ? 9.400 -20.887 8.262 1.00 91.50 120 GLY A CA 1
ATOM 949 C C . GLY A 1 120 ? 9.139 -19.662 9.146 1.00 91.50 120 GLY A C 1
ATOM 950 O O . GLY A 1 120 ? 8.580 -19.798 10.232 1.00 91.50 120 GLY A O 1
ATOM 951 N N . ASN A 1 121 ? 9.507 -18.463 8.684 1.00 91.50 121 ASN A N 1
ATOM 952 C CA . ASN A 1 121 ? 9.311 -17.197 9.392 1.00 91.50 121 ASN A CA 1
ATOM 953 C C . ASN A 1 121 ? 7.858 -16.714 9.238 1.00 91.50 121 ASN A C 1
ATOM 955 O O . ASN A 1 121 ? 7.601 -15.703 8.586 1.00 91.50 121 ASN A O 1
ATOM 959 N N . ILE A 1 122 ? 6.902 -17.470 9.783 1.00 91.69 122 ILE A N 1
ATOM 960 C CA . ILE A 1 122 ? 5.462 -17.203 9.680 1.00 91.69 122 ILE A CA 1
ATOM 961 C C . ILE A 1 122 ? 4.822 -17.367 11.060 1.00 91.69 122 ILE A C 1
ATOM 963 O O . ILE A 1 122 ? 5.006 -18.387 11.721 1.00 91.69 122 ILE A O 1
ATOM 967 N N . GLU A 1 123 ? 4.029 -16.386 11.476 1.00 88.06 123 GLU A N 1
ATOM 968 C CA . GLU A 1 123 ? 3.290 -16.403 12.741 1.00 88.06 123 GLU A CA 1
ATOM 969 C C . GLU A 1 123 ? 2.003 -17.237 12.656 1.00 88.06 123 GLU A C 1
ATOM 971 O O . GLU A 1 123 ? 1.606 -17.869 13.631 1.00 88.06 123 GLU A O 1
ATOM 976 N N . ASN A 1 124 ? 1.337 -17.251 11.494 1.00 84.56 124 ASN A N 1
ATOM 977 C CA . ASN A 1 124 ? 0.074 -17.965 11.293 1.00 84.56 124 ASN A CA 1
ATOM 978 C C . ASN A 1 124 ? 0.016 -18.713 9.958 1.00 84.56 124 ASN A C 1
ATOM 980 O O . ASN A 1 124 ? 0.295 -18.153 8.899 1.00 84.56 124 ASN A O 1
ATOM 984 N N . TYR A 1 125 ? -0.468 -19.953 10.012 1.00 85.25 125 TYR A N 1
ATOM 985 C CA . TYR A 1 125 ? -0.601 -20.851 8.864 1.00 85.25 125 TYR A CA 1
ATOM 986 C C . TYR A 1 125 ? -2.036 -20.891 8.314 1.00 85.25 125 TYR A C 1
ATOM 988 O O . TYR A 1 125 ? -3.005 -20.613 9.022 1.00 85.25 125 TYR A O 1
ATOM 996 N N . GLY A 1 126 ? -2.177 -21.279 7.041 1.00 85.75 126 GLY A N 1
ATOM 997 C CA . GLY A 1 126 ? -3.461 -21.418 6.343 1.00 85.75 126 GLY A CA 1
ATOM 998 C C . GLY A 1 126 ? -3.729 -20.301 5.330 1.00 85.75 126 GLY A C 1
ATOM 999 O O . GLY A 1 126 ? -2.808 -19.643 4.853 1.00 85.75 126 GLY A O 1
ATOM 1000 N N . VAL A 1 127 ? -5.001 -20.087 4.975 1.00 85.56 127 VAL A N 1
ATOM 1001 C CA . VAL A 1 127 ? -5.399 -18.981 4.087 1.00 85.56 127 VAL A CA 1
ATOM 1002 C C . VAL A 1 127 ? -5.366 -17.682 4.887 1.00 85.56 127 VAL A C 1
ATOM 1004 O O . VAL A 1 127 ? -6.270 -17.389 5.672 1.00 85.56 127 VAL A O 1
ATOM 1007 N N . THR A 1 128 ? -4.293 -16.920 4.707 1.00 85.50 128 THR A N 1
ATOM 1008 C CA . THR A 1 128 ? -3.993 -15.728 5.498 1.00 85.50 128 THR A CA 1
ATOM 1009 C C . THR A 1 128 ? -3.518 -14.578 4.611 1.00 85.50 128 THR A C 1
ATOM 1011 O O . THR A 1 128 ? -3.026 -14.788 3.503 1.00 85.50 128 THR A O 1
ATOM 1014 N N . CYS A 1 129 ? -3.686 -13.349 5.092 1.00 86.25 129 CYS A N 1
ATOM 1015 C CA . CYS A 1 129 ? -3.104 -12.166 4.470 1.00 86.25 129 CYS A CA 1
ATOM 1016 C C . CYS A 1 129 ? -1.692 -11.909 5.024 1.00 86.25 129 CYS A C 1
ATOM 1018 O O . CYS A 1 129 ? -1.389 -12.366 6.130 1.00 86.25 129 CYS A O 1
ATOM 1020 N N . PRO A 1 130 ? -0.840 -11.136 4.323 1.00 88.94 130 PRO A N 1
ATOM 1021 C CA . PRO A 1 130 ? 0.526 -10.865 4.775 1.00 88.94 130 PRO A CA 1
ATOM 1022 C C . PRO A 1 130 ? 0.597 -10.306 6.201 1.00 88.94 130 PRO A C 1
ATOM 1024 O O . PRO A 1 130 ? 1.437 -10.734 6.984 1.00 88.94 130 PRO A O 1
ATOM 1027 N N . LEU A 1 131 ? -0.335 -9.418 6.574 1.00 88.75 131 LEU A N 1
ATOM 1028 C CA . LEU A 1 131 ? -0.376 -8.821 7.914 1.00 88.75 131 LEU A CA 1
ATOM 1029 C C . LEU A 1 131 ? -0.569 -9.866 9.016 1.00 88.75 131 LEU A C 1
ATOM 1031 O O . LEU A 1 131 ? 0.056 -9.774 10.063 1.00 88.75 131 LEU A O 1
ATOM 1035 N N . ARG A 1 132 ? -1.424 -10.864 8.783 1.00 87.00 132 ARG A N 1
ATOM 1036 C CA . ARG A 1 132 ? -1.658 -11.956 9.734 1.00 87.00 132 ARG A CA 1
ATOM 1037 C C . ARG A 1 132 ? -0.578 -13.035 9.661 1.00 87.00 132 ARG A C 1
ATOM 1039 O O . ARG A 1 132 ? -0.364 -13.727 10.648 1.00 87.00 132 ARG A O 1
ATOM 1046 N N . ALA A 1 133 ? 0.047 -13.213 8.499 1.00 90.19 133 ALA A N 1
ATOM 1047 C CA . ALA A 1 133 ? 1.107 -14.192 8.288 1.00 90.19 133 ALA A CA 1
ATOM 1048 C C . ALA A 1 133 ? 2.418 -13.783 8.970 1.00 90.19 133 ALA A C 1
ATOM 1050 O O . ALA A 1 133 ? 3.066 -14.631 9.569 1.00 90.19 133 ALA A O 1
ATOM 1051 N N . PHE A 1 134 ? 2.799 -12.507 8.880 1.00 91.44 134 PHE A N 1
ATOM 1052 C CA . PHE A 1 134 ? 4.121 -12.022 9.298 1.00 91.44 134 PHE A CA 1
ATOM 1053 C C . PHE A 1 134 ? 4.083 -10.972 10.414 1.00 91.44 134 PHE A C 1
ATOM 1055 O O . PHE A 1 134 ? 5.125 -10.646 10.971 1.00 91.44 134 PHE A O 1
ATOM 1062 N N . GLY A 1 135 ? 2.912 -10.402 10.706 1.00 90.75 135 GLY A N 1
ATOM 1063 C CA . GLY A 1 135 ? 2.776 -9.299 11.651 1.00 90.75 135 GLY A CA 1
ATOM 1064 C C . GLY A 1 135 ? 3.135 -7.932 11.053 1.00 90.75 135 GLY A C 1
ATOM 1065 O O . GLY A 1 135 ? 3.839 -7.805 10.048 1.00 90.75 135 GLY A O 1
ATOM 1066 N N . LEU A 1 136 ? 2.635 -6.866 11.688 1.00 90.38 136 LEU A N 1
ATOM 1067 C CA . LEU A 1 136 ? 2.916 -5.482 11.280 1.00 90.38 136 LEU A CA 1
ATOM 1068 C C . LEU A 1 136 ? 4.409 -5.107 11.382 1.00 90.38 136 LEU A C 1
ATOM 1070 O O . LEU A 1 136 ? 4.895 -4.455 10.458 1.00 90.38 136 LEU A O 1
ATOM 1074 N N . PRO A 1 137 ? 5.158 -5.493 12.439 1.00 92.06 137 PRO A N 1
ATOM 1075 C CA . PRO A 1 137 ? 6.565 -5.108 12.564 1.00 92.06 137 PRO A CA 1
ATOM 1076 C C . PRO A 1 137 ? 7.444 -5.665 11.441 1.00 92.06 137 PRO A C 1
ATOM 1078 O O . PRO A 1 137 ? 8.230 -4.917 10.863 1.00 92.06 137 PRO A O 1
ATOM 1081 N N . ALA A 1 138 ? 7.278 -6.945 11.089 1.00 92.44 138 ALA A N 1
ATOM 1082 C CA . ALA A 1 138 ? 8.061 -7.573 10.026 1.00 92.44 138 ALA A CA 1
ATOM 1083 C C . ALA A 1 138 ? 7.746 -6.963 8.656 1.00 92.44 138 ALA A C 1
ATOM 1085 O O . ALA A 1 138 ? 8.659 -6.689 7.881 1.00 92.44 138 ALA A O 1
ATOM 1086 N N . LEU A 1 139 ? 6.464 -6.697 8.375 1.00 91.94 139 LEU A N 1
ATOM 1087 C CA . LEU A 1 139 ? 6.073 -6.017 7.143 1.00 91.94 139 LEU A CA 1
ATOM 1088 C C . LEU A 1 139 ? 6.642 -4.606 7.075 1.00 91.94 139 LEU A C 1
ATOM 1090 O O . LEU A 1 139 ? 7.199 -4.234 6.050 1.00 91.94 139 LEU A O 1
ATOM 1094 N N . LYS A 1 140 ? 6.552 -3.829 8.160 1.00 92.81 140 LYS A N 1
ATOM 1095 C CA . LYS A 1 140 ? 7.113 -2.476 8.204 1.00 92.81 140 LYS A CA 1
ATOM 1096 C C . LYS A 1 140 ? 8.615 -2.488 7.902 1.00 92.81 140 LYS A C 1
ATOM 1098 O O . LYS A 1 140 ? 9.050 -1.736 7.037 1.00 92.81 140 LYS A O 1
ATOM 1103 N N . ALA A 1 141 ? 9.368 -3.384 8.540 1.00 93.31 141 ALA A N 1
ATOM 1104 C CA . ALA A 1 141 ? 10.796 -3.543 8.279 1.00 93.31 141 ALA A CA 1
ATOM 1105 C C . ALA A 1 141 ? 11.080 -3.929 6.815 1.00 93.31 141 ALA A C 1
ATOM 1107 O O . ALA A 1 141 ? 11.971 -3.356 6.196 1.00 93.31 141 ALA A O 1
ATOM 1108 N N . ALA A 1 142 ? 10.289 -4.837 6.235 1.00 93.69 142 ALA A N 1
ATOM 1109 C CA . ALA A 1 142 ? 10.427 -5.220 4.831 1.00 93.69 142 ALA A CA 1
ATOM 1110 C C . ALA A 1 142 ? 10.120 -4.055 3.873 1.00 93.69 142 ALA A C 1
ATOM 1112 O O . ALA A 1 142 ? 10.833 -3.848 2.896 1.00 93.69 142 ALA A O 1
ATOM 1113 N N . HIS A 1 143 ? 9.074 -3.266 4.138 1.00 93.75 143 HIS A N 1
ATOM 1114 C CA . HIS A 1 143 ? 8.758 -2.076 3.344 1.00 93.75 143 HIS A CA 1
ATOM 1115 C C . HIS A 1 143 ? 9.916 -1.069 3.369 1.00 93.75 143 HIS A C 1
ATOM 1117 O O . HIS A 1 143 ? 10.316 -0.585 2.311 1.00 93.75 143 HIS A O 1
ATOM 1123 N N . GLU A 1 144 ? 10.492 -0.816 4.545 1.00 93.94 144 GLU A N 1
ATOM 1124 C CA . GLU A 1 144 ? 11.641 0.079 4.717 1.00 93.94 144 GLU A CA 1
ATOM 1125 C C . GLU A 1 144 ? 12.903 -0.451 4.014 1.00 93.94 144 GLU A C 1
ATOM 1127 O O . GLU A 1 144 ? 13.567 0.313 3.311 1.00 93.94 144 GLU A O 1
ATOM 1132 N N . GLU A 1 145 ? 13.194 -1.755 4.113 1.00 93.44 145 GLU A N 1
ATOM 1133 C CA . GLU A 1 145 ? 14.289 -2.428 3.387 1.00 93.44 145 GLU A CA 1
ATOM 1134 C C . GLU A 1 145 ? 14.174 -2.211 1.871 1.00 93.44 145 GLU A C 1
ATOM 1136 O O . GLU A 1 145 ? 15.151 -1.885 1.192 1.00 93.44 145 GLU A O 1
ATOM 1141 N N . PHE A 1 146 ? 12.956 -2.314 1.335 1.00 92.88 146 PHE A N 1
ATOM 1142 C CA . PHE A 1 146 ? 12.683 -2.074 -0.079 1.00 92.88 146 PHE A CA 1
ATOM 1143 C C . PHE A 1 146 ? 12.473 -0.594 -0.420 1.00 92.88 146 PHE A C 1
ATOM 1145 O O . PHE A 1 146 ? 12.092 -0.279 -1.539 1.00 92.88 146 PHE A O 1
ATOM 1152 N N . GLY A 1 147 ? 12.783 0.340 0.480 1.00 91.00 147 GLY A N 1
ATOM 1153 C CA . GLY A 1 147 ? 12.784 1.773 0.183 1.00 91.00 147 GLY A CA 1
ATOM 1154 C C . GLY A 1 147 ? 11.400 2.420 0.146 1.00 91.00 147 GLY A C 1
ATOM 1155 O O . GLY A 1 147 ? 11.225 3.415 -0.556 1.00 91.00 147 GLY A O 1
ATOM 1156 N N . PHE A 1 148 ? 10.431 1.866 0.879 1.00 93.00 148 PHE A N 1
ATOM 1157 C CA . PHE A 1 148 ? 9.156 2.515 1.175 1.00 93.00 148 PHE A CA 1
ATOM 1158 C C . PHE A 1 148 ? 9.168 3.068 2.599 1.00 93.00 148 PHE A C 1
ATOM 1160 O O . PHE A 1 148 ? 9.448 2.343 3.551 1.00 93.00 148 PHE A O 1
ATOM 1167 N N . GLN A 1 149 ? 8.847 4.351 2.749 1.00 91.06 149 GLN A N 1
ATOM 1168 C CA . GLN A 1 149 ? 8.911 5.058 4.027 1.00 91.06 149 GLN A CA 1
ATOM 1169 C C . GLN A 1 149 ? 7.559 5.663 4.388 1.00 91.06 149 GLN A C 1
ATOM 1171 O O . GLN A 1 149 ? 6.855 6.195 3.527 1.00 91.06 149 GLN A O 1
ATOM 1176 N N . LEU A 1 150 ? 7.200 5.546 5.669 1.00 89.12 150 LEU A N 1
ATOM 1177 C CA . LEU A 1 150 ? 6.022 6.190 6.241 1.00 89.12 150 LEU A CA 1
ATOM 1178 C C . LEU A 1 150 ? 6.365 7.634 6.616 1.00 89.12 150 LEU A C 1
ATOM 1180 O O . LEU A 1 150 ? 7.207 7.847 7.488 1.00 89.12 150 LEU A O 1
ATOM 1184 N N . ASN A 1 151 ? 5.665 8.578 5.989 1.00 79.44 151 ASN A N 1
ATOM 1185 C CA . ASN A 1 151 ? 5.711 10.015 6.255 1.00 79.44 151 ASN A CA 1
ATOM 1186 C C . ASN A 1 151 ? 4.403 10.503 6.892 1.00 79.44 151 ASN A C 1
ATOM 1188 O O . ASN A 1 151 ? 3.307 10.032 6.483 1.00 79.44 151 ASN A O 1
#

pLDDT: mean 79.6, std 14.18, range [31.5, 95.75]